Protein AF-A0A8J4V3W6-F1 (afdb_monomer_lite)

Organism: NCBI:txid133409

Sequence (138 aa):
MKYIFIFIFLILLLCHSQFAAGNGCDFIRCESANKCINFFCNRAIENCDTSPRVICPQPDDKCTFSECDTTTGKCFIRNKTCSDSSICTENLCDPSIGCYFPANNTKCATDKCSTGVCTSTGCEPKACPSTKCKVSQG

Structure (mmCIF, N/CA/C/O backbone):
data_AF-A0A8J4V3W6-F1
#
_entry.id   AF-A0A8J4V3W6-F1
#
loop_
_atom_site.group_PDB
_atom_site.id
_atom_site.type_symbol
_atom_site.label_atom_id
_atom_site.label_alt_id
_atom_site.label_comp_id
_atom_site.label_asym_id
_atom_site.label_entity_id
_atom_site.label_seq_id
_atom_site.pdbx_PDB_ins_code
_atom_site.Cartn_x
_atom_site.Cartn_y
_atom_site.Cartn_z
_atom_site.occupancy
_atom_site.B_iso_or_equiv
_atom_site.auth_seq_id
_atom_site.auth_comp_id
_atom_site.auth_asym_id
_atom_site.auth_atom_id
_atom_site.pdbx_PDB_model_num
ATOM 1 N N . MET A 1 1 ? 57.291 33.857 -34.318 1.00 55.66 1 MET A N 1
ATOM 2 C CA . MET A 1 1 ? 55.882 34.243 -34.051 1.00 55.66 1 MET A CA 1
ATOM 3 C C . MET A 1 1 ? 54.876 33.596 -35.010 1.00 55.66 1 MET A C 1
ATOM 5 O O . MET A 1 1 ? 53.836 33.156 -34.547 1.00 55.66 1 MET A O 1
ATOM 9 N N . LYS A 1 2 ? 55.183 33.455 -36.311 1.00 55.12 2 LYS A N 1
ATOM 10 C CA . LYS A 1 2 ? 54.267 32.882 -37.322 1.00 55.12 2 LYS A CA 1
ATOM 11 C C . LYS A 1 2 ? 53.920 31.390 -37.119 1.00 55.12 2 LYS A C 1
ATOM 13 O O . LYS A 1 2 ? 52.798 30.988 -37.388 1.00 55.12 2 LYS A O 1
ATOM 18 N N . TYR A 1 3 ? 54.844 30.599 -36.565 1.00 56.16 3 TYR A N 1
ATOM 19 C CA . TYR A 1 3 ? 54.658 29.157 -36.320 1.00 56.16 3 TYR A CA 1
ATOM 20 C C . TYR A 1 3 ? 53.836 28.815 -35.063 1.00 56.16 3 TYR A C 1
ATOM 22 O O . TYR A 1 3 ? 53.201 27.768 -35.021 1.00 56.16 3 TYR A O 1
ATOM 30 N N . ILE A 1 4 ? 53.790 29.709 -34.066 1.00 59.34 4 ILE A N 1
ATOM 31 C CA . ILE A 1 4 ? 53.004 29.523 -32.829 1.00 59.34 4 ILE A CA 1
ATOM 32 C C . ILE A 1 4 ? 51.502 29.633 -33.116 1.00 59.34 4 ILE A C 1
ATOM 34 O O . ILE A 1 4 ? 50.723 28.816 -32.637 1.00 59.34 4 ILE A O 1
ATOM 38 N N . PHE A 1 5 ? 51.099 30.589 -33.959 1.00 58.19 5 PHE A N 1
ATOM 39 C CA . PHE A 1 5 ? 49.702 30.738 -34.376 1.00 58.19 5 PHE A CA 1
ATOM 40 C C . PHE A 1 5 ? 49.193 29.525 -35.160 1.00 58.19 5 PHE A C 1
ATOM 42 O O . PHE A 1 5 ? 48.066 29.101 -34.944 1.00 58.19 5 PHE A O 1
ATOM 49 N N . ILE A 1 6 ? 50.031 28.933 -36.016 1.00 60.53 6 ILE A N 1
ATOM 50 C CA . ILE A 1 6 ? 49.680 27.738 -36.798 1.00 60.53 6 ILE A CA 1
ATOM 51 C C . ILE A 1 6 ? 49.517 26.515 -35.883 1.00 60.53 6 ILE A C 1
ATOM 53 O O . ILE A 1 6 ? 48.576 25.748 -36.062 1.00 60.53 6 ILE A O 1
ATOM 57 N N . PHE A 1 7 ? 50.372 26.363 -34.866 1.00 59.56 7 PHE A N 1
ATOM 58 C CA . PHE A 1 7 ? 50.261 25.283 -33.879 1.00 59.56 7 PHE A CA 1
ATOM 59 C C . PHE A 1 7 ? 49.005 25.403 -33.006 1.00 59.56 7 PHE A C 1
ATOM 61 O O . PHE A 1 7 ? 48.318 24.410 -32.793 1.00 59.56 7 PHE A O 1
ATOM 68 N N . ILE A 1 8 ? 48.660 26.613 -32.552 1.00 61.25 8 ILE A N 1
ATOM 69 C CA . ILE A 1 8 ? 47.432 26.862 -31.777 1.00 61.25 8 ILE A CA 1
ATOM 70 C C . ILE A 1 8 ? 46.184 26.595 -32.635 1.00 61.25 8 ILE A C 1
ATOM 72 O O . ILE A 1 8 ? 45.231 25.985 -32.155 1.00 61.25 8 ILE A O 1
ATOM 76 N N . PHE A 1 9 ? 46.205 26.977 -33.917 1.00 60.28 9 PHE A N 1
ATOM 77 C CA . PHE A 1 9 ? 45.107 26.710 -34.852 1.00 60.28 9 PHE A CA 1
ATOM 78 C C . PHE A 1 9 ? 44.948 25.211 -35.155 1.00 60.28 9 PHE A C 1
ATOM 80 O O . PHE A 1 9 ? 43.823 24.724 -35.206 1.00 60.28 9 PHE A O 1
ATOM 87 N N . LEU A 1 10 ? 46.052 24.461 -35.292 1.00 61.28 10 LEU A N 1
ATOM 88 C CA . LEU A 1 10 ? 46.016 23.000 -35.447 1.00 61.28 10 LEU A CA 1
ATOM 89 C C . LEU A 1 10 ? 45.493 22.297 -34.187 1.00 61.28 10 LEU A C 1
ATOM 91 O O . LEU A 1 10 ? 44.722 21.352 -34.305 1.00 61.28 10 LEU A O 1
ATOM 95 N N . ILE A 1 11 ? 45.871 22.760 -32.992 1.00 61.25 11 ILE A N 1
ATOM 96 C CA . ILE A 1 11 ? 45.375 22.206 -31.722 1.00 61.25 11 ILE A CA 1
ATOM 97 C C . ILE A 1 11 ? 43.872 22.491 -31.556 1.00 61.25 11 ILE A C 1
ATOM 99 O O . ILE A 1 11 ? 43.137 21.604 -31.133 1.00 61.25 11 ILE A O 1
ATOM 103 N N . LEU A 1 12 ? 43.382 23.672 -31.955 1.00 59.22 12 LEU A N 1
ATOM 104 C CA . LEU A 1 12 ? 41.948 24.006 -31.952 1.00 59.22 12 LEU A CA 1
ATOM 105 C C . LEU A 1 12 ? 41.145 23.215 -33.003 1.00 59.22 12 LEU A C 1
ATOM 107 O O . LEU A 1 12 ? 40.048 22.749 -32.702 1.00 59.22 12 LEU A O 1
ATOM 111 N N . LEU A 1 13 ? 41.700 22.997 -34.202 1.00 57.00 13 LEU A N 1
ATOM 112 C CA . LEU A 1 13 ? 41.094 22.162 -35.253 1.00 57.00 13 LEU A CA 1
ATOM 113 C C . LEU A 1 13 ? 41.057 20.672 -34.875 1.00 57.00 13 LEU A C 1
ATOM 115 O O . LEU A 1 13 ? 40.077 19.991 -35.170 1.00 57.00 13 LEU A O 1
ATOM 119 N N . LEU A 1 14 ? 42.078 20.168 -34.174 1.00 55.25 14 LEU A N 1
ATOM 120 C CA . LEU A 1 14 ? 42.095 18.806 -33.627 1.00 55.25 14 LEU A CA 1
ATOM 121 C C . LEU A 1 14 ? 41.210 18.663 -32.374 1.00 55.25 14 LEU A C 1
ATOM 123 O O . LEU A 1 14 ? 40.706 17.575 -32.111 1.00 55.25 14 LEU A O 1
ATOM 127 N N . CYS A 1 15 ? 40.949 19.748 -31.636 1.00 52.12 15 CYS A N 1
ATOM 128 C CA . CYS A 1 15 ? 40.028 19.746 -30.492 1.00 52.12 15 CYS A CA 1
ATOM 129 C C . CYS A 1 15 ? 38.548 19.695 -30.927 1.00 52.12 15 CYS A C 1
ATOM 131 O O . CYS A 1 15 ? 37.714 19.123 -30.230 1.00 52.12 15 CYS A O 1
ATOM 133 N N . HIS A 1 16 ? 38.222 20.195 -32.125 1.00 51.22 16 HIS A N 1
ATOM 134 C CA . HIS A 1 16 ? 36.856 20.169 -32.669 1.00 51.22 16 HIS A CA 1
ATOM 135 C C . HIS A 1 16 ? 36.350 18.770 -33.074 1.00 51.22 16 HIS A C 1
ATOM 137 O O . HIS A 1 16 ? 35.170 18.618 -33.373 1.00 51.22 16 HIS A O 1
ATOM 143 N N . SER A 1 17 ? 37.221 17.754 -33.098 1.00 48.22 17 SER A N 1
ATOM 144 C CA . SER A 1 17 ? 36.875 16.387 -33.525 1.00 48.22 17 SER A CA 1
ATOM 145 C C . SER A 1 17 ? 36.787 15.364 -32.385 1.00 48.22 17 SER A C 1
ATOM 147 O O . SER A 1 17 ? 36.447 14.214 -32.639 1.00 48.22 17 SER A O 1
ATOM 149 N N . GLN A 1 18 ? 37.047 15.765 -31.134 1.00 53.19 18 GLN A N 1
ATOM 150 C CA . GLN A 1 18 ? 37.046 14.853 -29.975 1.00 53.19 18 GLN A CA 1
ATOM 151 C C . GLN A 1 18 ? 35.804 14.999 -29.080 1.00 53.19 18 GLN A C 1
ATOM 153 O O . GLN A 1 18 ? 35.534 14.127 -28.260 1.00 53.19 18 GLN A O 1
ATOM 158 N N . PHE A 1 19 ? 35.011 16.060 -29.245 1.00 51.53 19 PHE A N 1
ATOM 159 C CA . PHE A 1 19 ? 33.686 16.156 -28.636 1.00 51.53 19 PHE A CA 1
ATOM 160 C C . PHE A 1 19 ? 32.656 15.670 -29.653 1.00 51.53 19 PHE A C 1
ATOM 162 O O . PHE A 1 19 ? 31.970 16.454 -30.308 1.00 51.53 19 PHE A O 1
ATOM 169 N N . ALA A 1 20 ? 32.549 14.347 -29.804 1.00 52.91 20 ALA A N 1
ATOM 170 C CA . ALA A 1 20 ? 31.269 13.790 -30.208 1.00 52.91 20 ALA A CA 1
ATOM 171 C C . ALA A 1 20 ? 30.250 14.348 -29.208 1.00 52.91 20 ALA A C 1
ATOM 173 O O . ALA A 1 20 ? 30.402 14.148 -28.003 1.00 52.91 20 ALA A O 1
ATOM 174 N N . ALA A 1 21 ? 29.295 15.140 -29.693 1.00 54.12 21 ALA A N 1
ATOM 175 C CA . ALA A 1 21 ? 28.172 15.609 -28.903 1.00 54.12 21 ALA A CA 1
ATOM 176 C C . ALA A 1 21 ? 27.370 14.374 -28.482 1.00 54.12 21 ALA A C 1
ATOM 178 O O . ALA A 1 21 ? 26.433 13.968 -29.166 1.00 54.12 21 ALA A O 1
ATOM 179 N N . GLY A 1 22 ? 27.810 13.719 -27.407 1.00 54.75 22 GLY A N 1
ATOM 180 C CA . GLY A 1 22 ? 27.046 12.666 -26.779 1.00 54.75 22 GLY A CA 1
ATOM 181 C C . GLY A 1 22 ? 25.754 13.313 -26.324 1.00 54.75 22 GLY A C 1
ATOM 182 O O . GLY A 1 22 ? 25.774 14.209 -25.481 1.00 54.75 22 GLY A O 1
ATOM 183 N N . ASN A 1 23 ? 24.643 12.936 -26.950 1.00 63.44 23 ASN A N 1
ATOM 184 C CA . ASN A 1 23 ? 23.329 13.389 -26.504 1.00 63.44 23 ASN A CA 1
ATOM 185 C C . ASN A 1 23 ? 23.171 12.928 -25.051 1.00 63.44 23 ASN A C 1
ATOM 187 O O . ASN A 1 23 ? 23.664 11.847 -24.747 1.00 63.44 23 ASN A O 1
ATOM 191 N N . GLY A 1 24 ? 22.512 13.690 -24.168 1.00 65.69 24 GL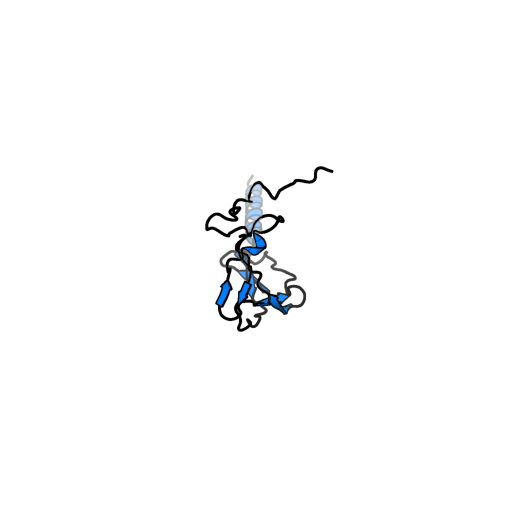Y A N 1
ATOM 192 C CA . GLY A 1 24 ? 22.609 13.545 -22.701 1.00 65.69 24 GLY A CA 1
ATOM 193 C C . GLY A 1 24 ? 22.508 12.126 -22.106 1.00 65.69 24 GLY A C 1
ATOM 194 O O . GLY A 1 24 ? 22.999 11.885 -21.012 1.00 65.69 24 GLY A O 1
ATOM 195 N N . CYS A 1 25 ? 21.962 11.153 -22.837 1.00 76.62 25 CYS A N 1
ATOM 196 C CA . CYS A 1 25 ? 21.922 9.737 -22.476 1.00 76.62 25 CYS A CA 1
ATOM 197 C C . CYS A 1 25 ? 23.151 8.875 -22.845 1.00 76.62 25 CYS A C 1
ATOM 199 O O . CYS A 1 25 ? 23.196 7.725 -22.420 1.00 76.62 25 CYS A O 1
ATOM 201 N N . ASP A 1 26 ? 24.128 9.365 -23.615 1.00 79.69 26 ASP A N 1
ATOM 202 C CA . ASP A 1 26 ? 25.291 8.572 -24.068 1.00 79.69 26 ASP A CA 1
ATOM 203 C C . ASP A 1 26 ? 26.249 8.211 -22.925 1.00 79.69 26 ASP A C 1
ATOM 205 O O . ASP A 1 26 ? 26.931 7.189 -22.979 1.00 79.69 26 ASP A O 1
ATOM 209 N N . PHE A 1 27 ? 26.274 9.021 -21.863 1.00 78.38 27 PHE A N 1
ATOM 210 C CA . PHE A 1 27 ? 27.122 8.795 -20.688 1.00 78.38 27 PHE A CA 1
ATOM 211 C C . PHE A 1 27 ? 26.335 8.377 -19.439 1.00 78.38 27 PHE A C 1
ATOM 213 O O . PHE A 1 27 ? 26.932 8.108 -18.396 1.00 78.38 27 PHE A O 1
ATOM 220 N N . ILE A 1 28 ? 25.004 8.297 -19.527 1.00 83.06 28 ILE A N 1
ATOM 221 C CA . ILE A 1 28 ? 24.139 7.934 -18.403 1.00 83.06 28 ILE A CA 1
ATOM 222 C C . ILE A 1 28 ? 23.832 6.439 -18.470 1.00 83.06 28 ILE A C 1
ATOM 224 O O . ILE A 1 28 ? 23.068 5.969 -19.314 1.00 83.06 28 ILE A O 1
ATOM 228 N N . ARG A 1 29 ? 24.407 5.681 -17.534 1.00 86.00 29 ARG A N 1
ATOM 229 C CA . ARG A 1 29 ? 24.124 4.254 -17.367 1.00 86.00 29 ARG A CA 1
ATOM 230 C C . ARG A 1 29 ? 23.036 4.061 -16.312 1.00 86.00 29 ARG A C 1
ATOM 232 O O . ARG A 1 29 ? 23.281 4.257 -15.125 1.00 86.00 29 ARG A O 1
ATOM 239 N N . CYS A 1 30 ? 21.846 3.659 -16.750 1.00 87.62 30 CYS A N 1
ATOM 240 C CA . CYS A 1 30 ? 20.714 3.388 -15.866 1.00 87.62 30 CYS A CA 1
ATOM 241 C C . CYS A 1 30 ? 20.673 1.907 -15.490 1.00 87.62 30 CYS A C 1
ATOM 243 O O . CYS A 1 30 ? 20.371 1.058 -16.326 1.00 87.62 30 CYS A O 1
ATOM 245 N N . GLU A 1 31 ? 20.956 1.600 -14.228 1.00 88.12 31 GLU A N 1
ATOM 246 C CA . GLU A 1 31 ? 20.904 0.240 -13.697 1.00 88.12 31 GLU A CA 1
ATOM 247 C C . GLU A 1 31 ? 20.187 0.213 -12.360 1.00 88.12 31 GLU A C 1
ATOM 249 O O . GLU A 1 31 ? 20.317 1.124 -11.544 1.00 88.12 31 GLU A O 1
ATOM 254 N N . SER A 1 32 ? 19.456 -0.867 -12.109 1.00 88.81 32 SER A N 1
ATOM 255 C CA . SER A 1 32 ? 18.984 -1.176 -10.769 1.00 88.81 32 SER A CA 1
ATOM 256 C C . SER A 1 32 ? 18.624 -2.647 -10.646 1.00 88.81 32 SER A C 1
ATOM 258 O O . SER A 1 32 ? 18.225 -3.312 -11.602 1.00 88.81 32 SER A O 1
ATOM 260 N N . ALA A 1 33 ? 18.802 -3.156 -9.430 1.00 93.31 33 ALA A N 1
ATOM 261 C CA . ALA A 1 33 ? 18.496 -4.532 -9.072 1.00 93.31 33 ALA A CA 1
ATOM 262 C C . ALA A 1 33 ? 16.987 -4.783 -8.893 1.00 93.31 33 ALA A C 1
ATOM 264 O O . ALA A 1 33 ? 16.583 -5.929 -8.698 1.00 93.31 33 ALA A O 1
ATOM 265 N N . ASN A 1 34 ? 16.153 -3.737 -8.943 1.00 95.50 34 ASN A N 1
ATOM 266 C CA . ASN A 1 34 ? 14.715 -3.863 -8.748 1.00 95.50 34 ASN A CA 1
ATOM 267 C C . ASN A 1 34 ? 14.059 -4.540 -9.963 1.00 95.50 34 ASN A C 1
ATOM 269 O O . ASN A 1 34 ? 13.914 -3.949 -11.030 1.00 95.50 34 ASN A O 1
ATOM 273 N N . LYS A 1 35 ? 13.602 -5.778 -9.772 1.00 96.81 35 LYS A N 1
ATOM 274 C CA . LYS A 1 35 ? 12.951 -6.593 -10.806 1.00 96.81 35 LYS A CA 1
ATOM 275 C C . LYS A 1 35 ? 11.546 -6.125 -11.190 1.00 96.81 35 LYS A C 1
ATOM 277 O O . LYS A 1 35 ? 10.999 -6.642 -12.161 1.00 96.81 35 LYS A O 1
ATOM 282 N N . CYS A 1 36 ? 10.968 -5.173 -10.463 1.00 97.81 36 CYS A N 1
ATOM 283 C CA . CYS A 1 36 ? 9.599 -4.697 -10.662 1.00 97.81 36 CYS A CA 1
ATOM 284 C C . CYS A 1 36 ? 9.477 -3.550 -11.661 1.00 97.81 36 CYS A C 1
ATOM 286 O O . CYS A 1 36 ? 8.373 -3.269 -12.129 1.00 97.81 36 CYS A O 1
ATOM 288 N N . ILE A 1 37 ? 10.583 -2.893 -12.007 1.00 96.38 37 ILE A N 1
ATOM 289 C CA . ILE A 1 37 ? 10.587 -1.741 -12.908 1.00 96.38 37 ILE A CA 1
ATOM 290 C C . ILE A 1 37 ? 11.631 -1.923 -14.013 1.00 96.38 37 ILE A C 1
ATOM 292 O O . ILE A 1 37 ? 12.585 -2.688 -13.878 1.00 96.38 37 ILE A O 1
ATOM 296 N N . ASN A 1 38 ? 11.404 -1.256 -15.137 1.00 93.56 38 ASN A N 1
ATOM 297 C CA . ASN A 1 38 ? 12.390 -1.052 -16.185 1.00 93.56 38 ASN A CA 1
ATOM 298 C C . ASN A 1 38 ? 13.097 0.279 -15.934 1.00 93.56 38 ASN A C 1
ATOM 300 O O . ASN A 1 38 ? 12.495 1.204 -15.389 1.00 93.56 38 ASN A O 1
ATOM 304 N N . PHE A 1 39 ? 14.340 0.381 -16.394 1.00 91.50 39 PHE A N 1
ATOM 305 C CA . PHE A 1 39 ? 15.135 1.604 -16.342 1.00 91.50 39 PHE A CA 1
ATOM 306 C C . PHE A 1 39 ? 15.549 1.960 -17.754 1.00 91.50 39 PHE A C 1
ATOM 308 O O . PHE A 1 39 ? 16.020 1.103 -18.502 1.00 91.50 39 PHE A O 1
ATOM 315 N N . PHE A 1 40 ? 15.368 3.214 -18.122 1.00 90.44 40 PHE A N 1
ATOM 316 C CA . PHE A 1 40 ? 15.782 3.719 -19.418 1.00 90.44 40 PHE A CA 1
ATOM 317 C C . PHE A 1 40 ? 16.218 5.166 -19.260 1.00 90.44 40 PHE A C 1
ATOM 319 O O . PHE A 1 40 ? 15.780 5.867 -18.349 1.00 90.44 40 PHE A O 1
ATOM 326 N N . CYS A 1 41 ? 17.094 5.622 -20.147 1.00 90.88 41 CYS A N 1
ATOM 327 C CA . CYS A 1 41 ? 17.427 7.033 -20.167 1.00 90.88 41 CYS A CA 1
ATOM 328 C C . CYS A 1 41 ? 16.319 7.808 -20.886 1.00 90.88 41 CYS A C 1
ATOM 330 O O . CYS A 1 41 ? 16.055 7.589 -22.073 1.00 90.88 41 CYS A O 1
ATOM 332 N N . ASN A 1 42 ? 15.664 8.707 -20.156 1.00 90.88 42 ASN A N 1
ATOM 333 C CA . ASN A 1 42 ? 14.680 9.622 -20.700 1.00 90.88 42 ASN A CA 1
ATOM 334 C C . ASN A 1 42 ? 15.402 10.854 -21.252 1.00 90.88 42 ASN A C 1
ATOM 336 O O . ASN A 1 42 ? 15.885 11.707 -20.511 1.00 90.88 42 ASN A O 1
ATOM 340 N N . ARG A 1 43 ? 15.453 10.946 -22.584 1.00 88.56 43 ARG A N 1
ATOM 341 C CA . ARG A 1 43 ? 16.142 12.025 -23.307 1.00 88.56 43 ARG A CA 1
ATOM 342 C C . ARG A 1 43 ? 15.519 13.402 -23.098 1.00 88.56 43 ARG A C 1
ATOM 344 O O . ARG A 1 43 ? 16.216 14.386 -23.276 1.00 88.56 43 ARG A O 1
ATOM 351 N N . ALA A 1 44 ? 14.237 13.485 -22.740 1.00 89.94 44 ALA A N 1
ATOM 352 C CA . ALA A 1 44 ? 13.580 14.774 -22.526 1.00 89.94 44 ALA A CA 1
ATOM 353 C C . ALA A 1 44 ? 14.076 15.470 -21.251 1.00 89.94 44 ALA A C 1
ATOM 355 O O . ALA A 1 44 ? 14.104 16.694 -21.194 1.00 89.94 44 ALA A O 1
ATOM 356 N N . ILE A 1 45 ? 14.467 14.683 -20.246 1.00 88.12 45 ILE A N 1
ATOM 357 C CA . ILE A 1 45 ? 14.997 15.176 -18.967 1.00 88.12 45 ILE A CA 1
ATOM 358 C C . ILE A 1 45 ? 16.490 14.876 -18.796 1.00 88.12 45 ILE A C 1
ATOM 360 O O . ILE A 1 45 ? 17.036 15.139 -17.730 1.00 88.12 45 ILE A O 1
ATOM 364 N N . GLU A 1 46 ? 17.113 14.282 -19.820 1.00 88.44 46 GLU A N 1
ATOM 365 C CA . GLU A 1 46 ? 18.504 13.813 -19.829 1.00 88.44 46 GLU A CA 1
ATOM 366 C C . GLU A 1 46 ? 18.892 13.070 -18.541 1.00 88.44 46 GLU A C 1
ATOM 368 O O . GLU A 1 46 ? 19.931 13.323 -17.939 1.00 88.44 46 GLU A O 1
ATOM 373 N N . ASN A 1 47 ? 18.023 12.167 -18.077 1.00 89.12 47 ASN A N 1
ATOM 374 C CA . ASN A 1 47 ? 18.221 11.437 -16.826 1.00 89.12 47 ASN A CA 1
ATOM 375 C C . ASN A 1 47 ? 17.575 10.043 -16.876 1.00 89.12 47 ASN A C 1
ATOM 377 O O . ASN A 1 47 ? 16.774 9.741 -17.764 1.00 89.12 47 ASN A O 1
ATOM 381 N N . CYS A 1 48 ? 17.924 9.184 -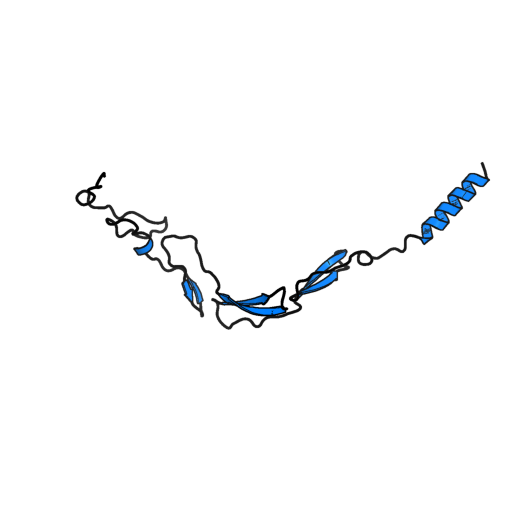15.920 1.00 91.94 48 CYS A N 1
ATOM 382 C CA . CYS A 1 48 ? 17.295 7.883 -15.754 1.00 91.94 48 CYS A CA 1
ATOM 383 C C . CYS A 1 48 ? 15.849 8.031 -15.294 1.00 91.94 48 CYS A C 1
ATOM 385 O O . CYS A 1 48 ? 15.559 8.683 -14.293 1.00 91.94 48 CYS A O 1
ATOM 387 N N . ASP A 1 49 ? 14.964 7.357 -16.011 1.00 94.31 49 ASP A N 1
ATOM 388 C CA . ASP A 1 49 ? 13.551 7.260 -15.698 1.00 94.31 49 ASP A CA 1
ATOM 389 C C . ASP A 1 49 ? 13.158 5.785 -15.589 1.00 94.31 49 ASP A C 1
ATOM 391 O O . ASP A 1 49 ? 13.909 4.875 -15.975 1.00 94.31 49 ASP A O 1
ATOM 395 N N . THR A 1 50 ? 11.989 5.541 -15.011 1.00 95.19 50 THR A N 1
ATOM 396 C CA . THR A 1 50 ? 11.512 4.197 -14.711 1.00 95.19 50 THR A CA 1
ATOM 397 C C . THR A 1 50 ? 10.105 3.983 -15.223 1.00 95.19 50 THR A C 1
ATOM 399 O O . THR A 1 50 ? 9.272 4.884 -15.218 1.00 95.19 50 THR A O 1
ATOM 402 N N . SER A 1 51 ? 9.815 2.758 -15.643 1.00 94.69 51 SER A N 1
ATOM 403 C CA . SER A 1 51 ? 8.447 2.334 -15.931 1.00 94.69 51 SER A CA 1
ATOM 404 C C . SER A 1 51 ? 8.144 1.021 -15.222 1.00 94.69 51 SER A C 1
ATOM 406 O O . SER A 1 51 ? 9.055 0.217 -15.007 1.00 94.69 51 SER A O 1
ATOM 408 N N . PRO A 1 52 ? 6.885 0.760 -14.840 1.00 96.19 52 PRO A N 1
ATOM 409 C CA . PRO A 1 52 ? 6.520 -0.532 -14.281 1.00 96.19 52 PRO A CA 1
ATOM 410 C C . PRO A 1 52 ? 6.839 -1.663 -15.268 1.00 96.19 52 PRO A C 1
ATOM 412 O O . PRO A 1 52 ? 6.403 -1.644 -16.418 1.00 96.19 52 PRO A O 1
ATOM 415 N N . ARG A 1 53 ? 7.602 -2.659 -14.814 1.00 95.44 53 ARG A N 1
ATOM 416 C CA . ARG A 1 53 ? 7.876 -3.895 -15.562 1.00 9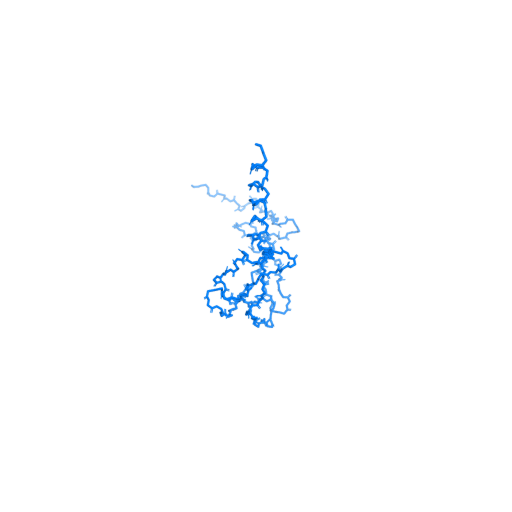5.44 53 ARG A CA 1
ATOM 417 C C . ARG A 1 53 ? 6.894 -4.988 -15.173 1.00 95.44 53 ARG A C 1
ATOM 419 O O . ARG A 1 53 ? 6.436 -5.741 -16.026 1.00 95.44 53 ARG A O 1
ATOM 426 N N . VAL A 1 54 ? 6.607 -5.089 -13.878 1.00 97.38 54 VAL A N 1
ATOM 427 C CA . VAL A 1 54 ? 5.678 -6.065 -13.312 1.00 97.38 54 VAL A CA 1
ATOM 428 C C . VAL A 1 54 ? 4.434 -5.320 -12.852 1.00 97.38 54 VAL A C 1
ATOM 430 O O . VAL A 1 54 ? 4.509 -4.466 -11.972 1.00 97.38 54 VAL A O 1
ATOM 433 N N . ILE A 1 55 ? 3.292 -5.653 -13.452 1.00 96.94 55 ILE A N 1
ATOM 434 C CA . ILE A 1 55 ? 1.983 -5.146 -13.038 1.00 96.94 55 ILE A CA 1
ATOM 435 C C . ILE A 1 55 ? 1.313 -6.219 -12.191 1.00 96.94 55 ILE A C 1
ATOM 437 O O . ILE A 1 55 ? 0.987 -7.295 -12.694 1.00 96.94 55 ILE A O 1
ATOM 441 N N . CYS A 1 56 ? 1.124 -5.933 -10.905 1.00 97.38 56 CYS A N 1
ATOM 442 C CA . CYS A 1 56 ? 0.473 -6.868 -10.001 1.00 97.38 56 CYS A CA 1
ATOM 443 C C . CYS A 1 56 ? -1.051 -6.703 -10.032 1.00 97.38 56 CYS A C 1
ATOM 445 O O . CYS A 1 56 ? -1.541 -5.568 -9.986 1.00 97.38 56 CYS A O 1
ATOM 447 N N . PRO A 1 57 ? -1.810 -7.814 -10.099 1.00 97.00 57 PRO A N 1
ATOM 448 C CA . PRO A 1 57 ? -3.265 -7.762 -10.063 1.00 97.00 57 PRO A CA 1
ATOM 449 C C . PRO A 1 57 ? -3.707 -7.206 -8.713 1.00 97.00 57 PRO A C 1
ATOM 451 O O . PRO A 1 57 ? -3.245 -7.673 -7.670 1.00 97.00 57 PRO A O 1
ATOM 454 N N . GLN A 1 58 ? -4.555 -6.182 -8.724 1.00 96.06 58 GLN A N 1
ATOM 455 C CA . GLN A 1 58 ? -5.078 -5.621 -7.485 1.00 96.06 58 GLN A CA 1
ATOM 456 C C . GLN A 1 58 ? -6.219 -6.504 -6.960 1.00 96.06 58 GLN A C 1
ATOM 458 O O . GLN A 1 58 ? -7.045 -6.952 -7.758 1.00 96.06 58 GLN A O 1
ATOM 463 N N . PRO A 1 59 ? -6.243 -6.795 -5.651 1.00 96.12 59 PRO A N 1
ATOM 464 C CA . PRO A 1 59 ? -7.345 -7.518 -5.032 1.00 96.12 59 PRO A CA 1
ATOM 465 C C . PRO A 1 59 ? -8.642 -6.701 -5.108 1.00 96.12 59 PRO A C 1
ATOM 467 O O . PRO A 1 59 ? -8.611 -5.471 -5.126 1.00 96.12 59 PRO A O 1
ATOM 470 N N . ASP A 1 60 ? -9.782 -7.392 -5.138 1.00 95.69 60 ASP A N 1
ATOM 471 C CA . ASP A 1 60 ? -11.122 -6.784 -5.194 1.00 95.69 60 ASP A CA 1
ATOM 472 C C . ASP A 1 60 ? -11.640 -6.404 -3.793 1.00 95.69 60 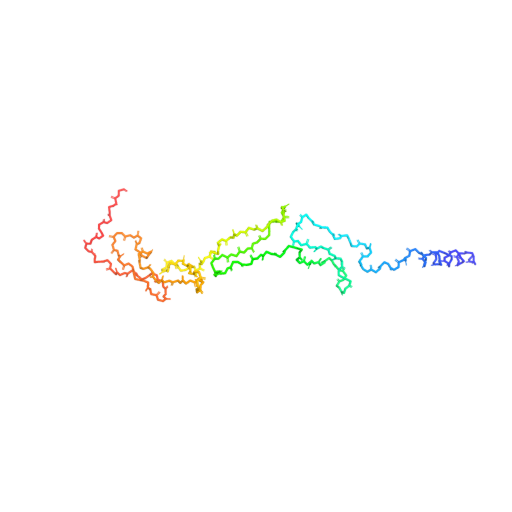ASP A C 1
ATOM 474 O O . ASP A 1 60 ? -12.798 -6.615 -3.440 1.00 95.69 60 ASP A O 1
ATOM 478 N N . ASP A 1 61 ? -10.747 -5.894 -2.945 1.00 96.25 61 ASP A N 1
ATOM 479 C CA . ASP A 1 61 ? -11.083 -5.387 -1.622 1.00 96.25 61 ASP A CA 1
ATOM 480 C C . ASP A 1 61 ? -10.242 -4.154 -1.275 1.00 96.25 61 ASP A C 1
ATOM 482 O O . ASP A 1 61 ? -9.144 -3.940 -1.787 1.00 96.25 61 ASP A O 1
ATOM 486 N N . LYS A 1 62 ? -10.767 -3.300 -0.397 1.00 97.06 62 LYS A N 1
ATOM 487 C CA . LYS A 1 62 ? -10.132 -2.021 -0.037 1.00 97.06 62 LYS A CA 1
ATOM 488 C C . LYS A 1 62 ? -9.091 -2.130 1.078 1.00 97.06 62 LYS A C 1
ATOM 490 O O . LYS A 1 62 ? -8.464 -1.115 1.426 1.00 97.06 62 LYS A O 1
ATOM 495 N N . CYS A 1 63 ? -8.929 -3.321 1.641 1.00 97.75 63 CYS A N 1
ATOM 496 C CA . CYS A 1 63 ? -8.126 -3.622 2.819 1.00 97.75 63 CYS A CA 1
ATOM 497 C C . CYS A 1 63 ? -6.853 -4.383 2.511 1.00 97.75 63 CYS A C 1
ATOM 499 O O . CYS A 1 63 ? -6.012 -4.537 3.393 1.00 97.75 63 CYS A O 1
ATOM 501 N N . THR A 1 64 ? -6.672 -4.805 1.273 1.00 97.12 64 THR A N 1
ATOM 502 C CA . THR A 1 64 ? -5.442 -5.393 0.795 1.00 97.12 64 THR A CA 1
ATOM 503 C C . THR A 1 64 ? -4.993 -4.696 -0.479 1.00 97.12 64 THR A C 1
ATOM 505 O O . THR A 1 64 ? -5.713 -3.909 -1.092 1.00 97.12 64 THR A O 1
ATOM 508 N N . PHE A 1 65 ? -3.732 -4.892 -0.824 1.00 96.94 65 PHE A N 1
ATOM 509 C CA . PHE A 1 65 ? -3.156 -4.385 -2.056 1.00 96.94 65 PHE A CA 1
ATOM 510 C C . PHE A 1 65 ? -2.022 -5.305 -2.475 1.00 96.94 65 PHE A C 1
ATOM 512 O O . PHE A 1 65 ? -1.409 -5.976 -1.636 1.00 96.94 65 PHE A O 1
ATOM 519 N N . SER A 1 66 ? -1.766 -5.372 -3.778 1.00 97.56 66 SER A N 1
ATOM 520 C CA . SER A 1 66 ? -0.656 -6.164 -4.291 1.00 97.56 66 SER A CA 1
ATOM 521 C C . SER A 1 66 ? 0.570 -5.296 -4.527 1.00 97.56 66 SER A C 1
ATOM 523 O O . SER A 1 66 ? 0.490 -4.193 -5.069 1.00 97.56 66 SER A O 1
ATOM 525 N N . GLU A 1 67 ? 1.721 -5.826 -4.137 1.00 96.88 67 GLU A N 1
ATOM 526 C CA . GLU A 1 67 ? 3.028 -5.231 -4.377 1.00 96.88 67 GLU A CA 1
ATOM 527 C C . GLU A 1 67 ? 3.911 -6.228 -5.126 1.00 96.88 67 GLU A C 1
ATOM 529 O O . GLU A 1 67 ? 3.751 -7.446 -5.008 1.00 96.88 67 GLU A O 1
ATOM 534 N N . CYS A 1 68 ? 4.866 -5.707 -5.891 1.00 98.12 68 CYS A N 1
ATOM 535 C CA . CYS A 1 68 ? 5.913 -6.518 -6.491 1.00 98.12 68 CYS A CA 1
ATOM 536 C C . CYS A 1 68 ? 7.140 -6.547 -5.571 1.00 98.12 68 CYS A C 1
ATOM 538 O O . CYS A 1 68 ? 7.633 -5.509 -5.130 1.00 98.12 68 CYS A O 1
ATOM 540 N N . ASP A 1 69 ? 7.654 -7.744 -5.304 1.00 98.06 69 ASP A N 1
ATOM 541 C CA . ASP A 1 69 ? 8.901 -7.943 -4.574 1.00 98.06 69 ASP A CA 1
ATOM 542 C C . ASP A 1 69 ? 10.087 -7.556 -5.465 1.00 98.06 69 ASP A C 1
ATOM 544 O O . ASP A 1 69 ? 10.326 -8.157 -6.515 1.00 98.06 69 ASP A O 1
ATOM 548 N N . THR A 1 70 ? 10.858 -6.557 -5.038 1.00 97.06 70 THR A N 1
ATOM 549 C CA . THR A 1 70 ? 11.937 -5.961 -5.841 1.00 97.06 70 THR A CA 1
ATOM 550 C C . THR A 1 70 ? 13.089 -6.922 -6.129 1.00 97.06 70 THR A C 1
ATOM 552 O O . THR A 1 70 ? 13.809 -6.730 -7.106 1.00 97.06 70 THR A O 1
ATOM 555 N N . THR A 1 71 ? 13.259 -7.978 -5.333 1.00 97.50 71 THR A N 1
ATOM 556 C CA . THR A 1 71 ? 14.369 -8.933 -5.460 1.00 97.50 71 THR A CA 1
ATOM 557 C C . THR A 1 71 ? 13.987 -10.143 -6.305 1.00 97.50 71 THR A C 1
ATOM 559 O O . THR A 1 71 ? 14.815 -10.702 -7.029 1.00 97.50 71 THR A O 1
ATOM 562 N N . THR A 1 72 ? 12.731 -10.574 -6.239 1.00 97.31 72 THR A N 1
ATOM 563 C CA . THR A 1 72 ? 12.236 -11.770 -6.932 1.00 97.31 72 THR A CA 1
ATOM 564 C C . THR A 1 72 ? 11.420 -11.440 -8.178 1.00 97.31 72 THR A C 1
ATOM 566 O O . THR A 1 72 ? 11.381 -12.259 -9.094 1.00 97.31 72 THR A O 1
ATOM 569 N N . GLY A 1 73 ? 10.830 -10.245 -8.253 1.00 96.94 73 GLY A N 1
ATOM 570 C CA . GLY A 1 73 ? 9.906 -9.827 -9.309 1.00 96.94 73 GLY A CA 1
ATOM 571 C C . GLY A 1 73 ? 8.524 -10.476 -9.202 1.00 96.94 73 GLY A C 1
ATOM 572 O O . GLY A 1 73 ? 7.764 -10.445 -10.166 1.00 96.94 73 GLY A O 1
ATOM 573 N N . LYS A 1 74 ? 8.210 -11.120 -8.071 1.00 98.19 74 LYS A N 1
ATOM 574 C CA . LYS A 1 74 ? 6.925 -11.789 -7.843 1.00 98.19 74 LYS A CA 1
ATOM 575 C C . LYS A 1 74 ? 5.954 -10.860 -7.128 1.00 98.19 74 LYS A C 1
ATOM 577 O O . LYS A 1 74 ? 6.351 -10.098 -6.251 1.00 98.19 74 LYS A O 1
ATOM 582 N N . CYS A 1 75 ? 4.679 -10.969 -7.476 1.00 98.19 75 CYS A N 1
ATOM 583 C CA . CYS A 1 75 ? 3.617 -10.259 -6.779 1.00 98.19 75 CYS A CA 1
ATOM 584 C C . CYS A 1 75 ? 3.249 -10.965 -5.475 1.00 98.19 75 CYS A C 1
ATOM 586 O O . CYS A 1 75 ? 3.185 -12.195 -5.424 1.00 98.19 75 CYS A O 1
ATOM 588 N N . PHE A 1 76 ? 2.962 -10.181 -4.446 1.00 97.88 76 PHE A N 1
ATOM 589 C CA . PHE A 1 76 ? 2.443 -10.654 -3.170 1.00 97.88 76 PHE A CA 1
ATOM 590 C C . PHE A 1 76 ? 1.401 -9.667 -2.633 1.00 97.88 76 PHE A C 1
ATOM 592 O O . PHE A 1 76 ? 1.355 -8.510 -3.050 1.00 97.88 76 PHE A O 1
ATOM 599 N N . ILE A 1 77 ? 0.535 -10.140 -1.738 1.00 97.31 77 ILE A N 1
ATOM 600 C CA 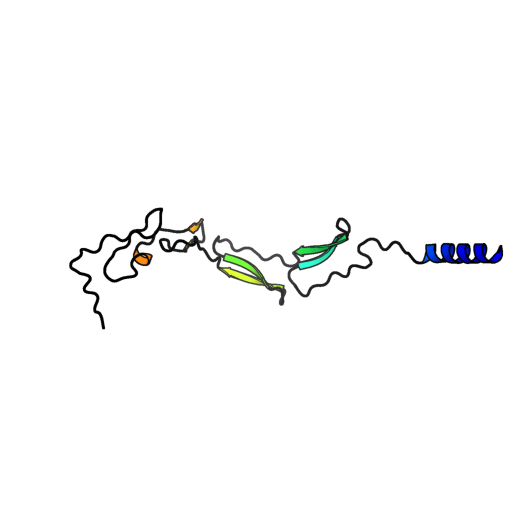. ILE A 1 77 ? -0.537 -9.338 -1.138 1.00 97.31 77 ILE A CA 1
ATOM 601 C C . ILE A 1 77 ? -0.090 -8.833 0.235 1.00 97.31 77 ILE A C 1
ATOM 603 O O . ILE A 1 77 ? 0.479 -9.589 1.025 1.00 97.31 77 ILE A O 1
ATOM 607 N N . ARG A 1 78 ? -0.378 -7.563 0.531 1.00 97.06 78 ARG A N 1
ATOM 608 C CA . ARG A 1 78 ? -0.257 -6.969 1.866 1.00 97.06 78 ARG A CA 1
ATOM 609 C C . ARG A 1 78 ? -1.605 -6.496 2.378 1.00 97.06 78 ARG A C 1
ATOM 611 O O . ARG A 1 78 ? -2.437 -6.014 1.615 1.00 97.06 78 ARG A O 1
ATOM 618 N N . ASN A 1 79 ? -1.761 -6.556 3.696 1.00 96.31 79 ASN A N 1
ATOM 619 C CA . ASN A 1 79 ? -2.864 -5.904 4.389 1.00 96.31 79 ASN A CA 1
ATOM 620 C C . ASN A 1 79 ? -2.579 -4.405 4.523 1.00 96.31 79 ASN A C 1
ATOM 622 O O . ASN A 1 79 ? -1.474 -3.999 4.892 1.00 96.31 79 ASN A O 1
ATOM 626 N N . LYS A 1 80 ? -3.592 -3.586 4.257 1.00 94.62 80 LYS A N 1
ATOM 627 C CA . LYS A 1 80 ? -3.606 -2.160 4.559 1.00 94.62 80 LYS A CA 1
ATOM 628 C C . LYS A 1 80 ? -3.734 -1.976 6.067 1.00 94.62 80 LYS A C 1
ATOM 630 O O . LYS A 1 80 ? -4.646 -2.503 6.699 1.00 94.62 80 LYS A O 1
ATOM 635 N N . THR A 1 81 ? -2.843 -1.171 6.629 1.00 94.44 81 THR A N 1
ATOM 636 C CA . THR A 1 81 ? -2.940 -0.734 8.021 1.00 94.44 81 THR A CA 1
ATOM 637 C C . THR A 1 81 ? -3.793 0.526 8.092 1.00 94.44 81 THR A C 1
ATOM 639 O O . THR A 1 81 ? -3.447 1.540 7.488 1.00 94.44 81 THR A O 1
ATOM 642 N N . CYS A 1 82 ? -4.893 0.479 8.839 1.00 95.56 82 CYS A N 1
ATOM 643 C CA . CYS A 1 82 ? -5.697 1.659 9.150 1.00 95.56 82 CYS A CA 1
ATOM 644 C C . CYS A 1 82 ? -5.222 2.270 10.474 1.00 95.56 82 CYS A C 1
ATOM 646 O O . CYS A 1 82 ? -4.933 1.547 11.424 1.00 95.56 82 CYS A O 1
ATOM 648 N N . SER A 1 83 ? -5.118 3.594 10.535 1.00 94.00 83 SER A N 1
ATOM 649 C CA . SER A 1 83 ? -4.862 4.335 11.771 1.00 94.00 83 SER A CA 1
ATOM 650 C C . SER A 1 83 ? -5.304 5.780 11.594 1.00 94.00 83 SER A C 1
ATOM 652 O O . SER A 1 83 ? -4.879 6.429 10.640 1.00 94.00 83 SER A O 1
ATOM 654 N N . ASP A 1 84 ? -6.122 6.289 12.508 1.00 89.81 84 ASP A N 1
ATOM 655 C CA . ASP A 1 84 ? -6.497 7.708 12.589 1.00 89.81 84 ASP A CA 1
ATOM 656 C C . ASP A 1 84 ? -5.728 8.454 13.698 1.00 89.81 84 ASP A C 1
ATOM 658 O O . ASP A 1 84 ? -5.956 9.637 13.938 1.00 89.81 84 ASP A O 1
ATOM 662 N N . SER A 1 85 ? -4.788 7.771 14.363 1.00 85.56 85 SER A N 1
ATOM 663 C CA . SER A 1 85 ? -4.028 8.258 15.527 1.00 85.56 85 SER A CA 1
ATOM 664 C C . SER A 1 85 ? -4.875 8.593 16.763 1.00 85.56 85 SER A C 1
ATOM 666 O O . SER A 1 85 ? -4.340 9.114 17.743 1.00 85.56 85 SER A O 1
ATOM 668 N N . SER A 1 86 ? -6.169 8.267 16.765 1.00 77.69 86 SER A N 1
ATOM 669 C CA . SER A 1 86 ? -7.030 8.429 17.927 1.00 77.69 86 SER A CA 1
ATOM 670 C C . SER A 1 86 ? -6.930 7.205 18.829 1.00 77.69 86 SER A C 1
ATOM 672 O O . SER A 1 86 ? -7.095 6.055 18.425 1.00 77.69 86 SER A O 1
ATOM 674 N N . ILE A 1 87 ? -6.696 7.450 20.113 1.00 76.19 87 ILE A N 1
ATOM 675 C CA . ILE A 1 87 ? -6.761 6.402 21.136 1.00 76.19 87 ILE A CA 1
ATOM 676 C C . ILE A 1 87 ? -8.199 5.948 21.406 1.00 76.19 87 ILE A C 1
ATOM 678 O O . ILE A 1 87 ? -8.402 4.884 21.976 1.00 76.19 87 ILE A O 1
ATOM 682 N N . CYS A 1 88 ? -9.189 6.739 20.996 1.00 80.38 88 CYS A N 1
ATOM 683 C CA . CYS A 1 88 ? -10.596 6.539 21.317 1.00 80.38 88 CYS A CA 1
ATOM 684 C C . CYS A 1 88 ? -11.405 5.919 20.162 1.00 80.38 88 CYS A C 1
ATOM 686 O O . CYS A 1 88 ? -12.629 5.833 20.236 1.00 80.38 88 CYS A O 1
ATOM 688 N N . THR A 1 89 ? -10.748 5.449 19.105 1.00 81.00 89 THR A N 1
ATOM 689 C CA . THR A 1 89 ? -11.378 4.726 17.992 1.00 81.00 89 THR A CA 1
ATOM 690 C C . THR A 1 89 ? -10.730 3.359 17.803 1.00 81.00 89 THR A C 1
ATOM 692 O O . THR A 1 89 ? -9.605 3.100 18.244 1.00 81.00 89 THR A O 1
ATOM 695 N N . GLU A 1 90 ? -11.445 2.428 17.180 1.00 88.50 90 GLU A N 1
ATOM 696 C CA . GLU A 1 90 ? -10.843 1.205 16.656 1.00 88.50 90 GLU A CA 1
ATOM 697 C C . GLU A 1 90 ? -10.318 1.414 15.245 1.00 88.50 90 GLU A C 1
ATOM 699 O O . GLU A 1 90 ? -10.937 2.072 14.423 1.00 88.50 90 GLU A O 1
ATOM 704 N N . ASN A 1 91 ? -9.175 0.805 14.956 1.00 93.69 91 ASN A N 1
ATOM 705 C CA . ASN A 1 91 ? -8.564 0.858 13.641 1.00 93.69 91 ASN A CA 1
ATOM 706 C C . ASN A 1 91 ? -9.018 -0.363 12.852 1.00 93.69 91 ASN A C 1
ATOM 708 O O . ASN A 1 91 ? -8.390 -1.419 12.938 1.00 93.69 91 ASN A O 1
ATOM 712 N N . LEU A 1 92 ? -10.127 -0.228 12.129 1.00 95.25 92 LEU A N 1
ATOM 713 C CA . LEU A 1 92 ? -10.730 -1.328 11.389 1.00 95.25 92 LEU A CA 1
ATOM 714 C C . LEU A 1 92 ? -10.655 -1.077 9.887 1.00 95.25 92 LEU A C 1
ATOM 716 O O . LEU A 1 92 ? -10.630 0.059 9.411 1.00 95.25 92 LEU A O 1
ATOM 720 N N . CYS A 1 93 ? -10.626 -2.174 9.139 1.00 97.69 93 CYS A N 1
ATOM 721 C CA . CYS A 1 93 ? -10.731 -2.146 7.696 1.00 97.69 93 CYS A CA 1
ATOM 722 C C . CYS A 1 93 ? -11.823 -3.112 7.261 1.00 97.69 93 CYS A C 1
ATOM 724 O O . CYS A 1 93 ? -11.761 -4.302 7.567 1.00 97.69 93 CYS A O 1
ATOM 726 N N . ASP A 1 94 ? -12.819 -2.587 6.560 1.00 97.50 94 ASP A N 1
ATOM 727 C CA . ASP A 1 94 ? -13.858 -3.386 5.927 1.00 97.50 94 ASP A CA 1
ATOM 728 C C . ASP A 1 94 ? -13.540 -3.554 4.428 1.00 97.50 94 ASP A C 1
ATOM 730 O O . ASP A 1 94 ? -13.286 -2.551 3.751 1.00 97.50 94 ASP A O 1
ATOM 734 N N . PRO A 1 95 ? -13.559 -4.785 3.884 1.00 96.50 95 PRO A N 1
ATOM 735 C CA . PRO A 1 95 ? -13.247 -5.061 2.480 1.00 96.50 95 PRO A CA 1
ATOM 736 C C . PRO A 1 95 ? -14.013 -4.199 1.461 1.00 96.50 95 PRO A C 1
ATOM 738 O O . PRO A 1 95 ? -13.467 -3.863 0.412 1.00 96.50 95 PRO A O 1
ATOM 741 N N . SER A 1 96 ? -15.251 -3.799 1.769 1.00 97.44 96 SER A N 1
ATOM 742 C CA . SER A 1 96 ? -16.146 -3.077 0.856 1.00 97.44 96 SER A CA 1
ATOM 743 C C . SER A 1 96 ? -16.031 -1.555 0.975 1.00 97.44 96 SER A C 1
ATOM 745 O O . SER A 1 96 ? -16.125 -0.844 -0.033 1.00 97.44 96 SER A O 1
ATOM 747 N N . ILE A 1 97 ? -15.828 -1.014 2.182 1.00 96.62 97 ILE A N 1
ATOM 748 C CA . ILE A 1 97 ? -15.768 0.445 2.414 1.00 96.62 97 ILE A CA 1
ATOM 749 C C . ILE A 1 97 ? -14.349 0.982 2.642 1.00 96.62 97 ILE A C 1
ATOM 751 O O . ILE A 1 97 ? -14.087 2.134 2.297 1.00 96.62 97 ILE A O 1
ATOM 755 N N . GLY A 1 98 ? -13.411 0.147 3.085 1.00 96.31 98 GLY A N 1
ATOM 756 C CA . GLY A 1 98 ? -12.038 0.518 3.420 1.00 96.31 98 GLY A CA 1
ATOM 757 C C . GLY A 1 98 ? -11.864 0.829 4.906 1.00 96.31 98 GLY A C 1
ATOM 758 O O . GLY A 1 98 ? -12.543 0.256 5.756 1.00 96.31 98 GLY A O 1
ATOM 759 N N . CYS A 1 99 ? -10.921 1.717 5.227 1.00 97.38 99 CYS A N 1
ATOM 760 C CA . CYS A 1 99 ? -10.653 2.094 6.613 1.00 97.38 99 CYS A CA 1
ATOM 761 C C . CYS A 1 99 ? -11.843 2.830 7.231 1.00 97.38 99 CYS A C 1
ATOM 763 O O . CYS A 1 99 ? -12.355 3.788 6.650 1.00 97.38 99 CYS A O 1
ATOM 765 N N . TYR A 1 100 ? -12.229 2.416 8.432 1.00 96.25 100 TYR A N 1
ATOM 766 C CA . TYR A 1 100 ? -13.229 3.098 9.240 1.00 96.25 100 TYR A CA 1
ATOM 767 C C . TYR A 1 100 ? -12.854 3.011 10.719 1.00 96.25 100 TYR A C 1
ATOM 769 O O . TYR A 1 100 ? -12.150 2.095 11.147 1.00 96.25 100 TYR A O 1
ATOM 777 N N . PHE A 1 101 ? -13.311 4.002 11.485 1.00 92.50 101 PHE A N 1
ATOM 778 C CA . PHE A 1 101 ? -12.804 4.264 12.829 1.00 92.50 101 PHE A CA 1
ATOM 779 C C . PHE A 1 101 ? -13.951 4.443 13.831 1.00 92.50 101 PHE A C 1
ATOM 781 O O . PHE A 1 101 ? -14.269 5.572 14.213 1.00 92.50 101 PHE A O 1
ATOM 788 N N . PRO A 1 102 ? -14.658 3.363 14.219 1.00 87.31 102 PRO A N 1
ATOM 789 C CA . PRO A 1 102 ? -15.758 3.481 15.163 1.00 87.31 102 PRO A CA 1
ATOM 790 C C . PRO A 1 102 ? -15.221 3.841 16.550 1.00 87.31 102 PRO A C 1
ATOM 792 O O . PRO A 1 102 ? -14.152 3.383 16.959 1.00 87.31 102 PRO A O 1
ATOM 795 N N . ALA A 1 103 ? -15.972 4.661 17.285 1.00 82.44 103 ALA A N 1
ATOM 796 C CA . ALA A 1 103 ? -15.609 5.038 18.645 1.00 82.44 103 ALA A CA 1
ATOM 797 C C . ALA A 1 103 ? -15.564 3.804 19.558 1.00 82.44 103 ALA A C 1
ATOM 799 O O . ALA A 1 103 ? -16.502 3.004 19.577 1.00 82.44 103 ALA A O 1
ATOM 800 N N . ASN A 1 104 ? -14.499 3.683 20.350 1.00 77.56 104 ASN A N 1
ATOM 801 C CA . ASN A 1 104 ? -14.362 2.643 21.358 1.00 77.56 104 ASN A CA 1
ATOM 802 C C . ASN A 1 104 ? -13.936 3.230 22.712 1.00 77.56 104 ASN A C 1
ATOM 804 O O . ASN A 1 104 ? -12.757 3.438 23.003 1.00 77.56 104 ASN A O 1
ATOM 808 N N . ASN A 1 105 ? -14.935 3.385 23.583 1.00 72.12 105 ASN A N 1
ATOM 809 C CA . ASN A 1 105 ? -14.786 3.873 24.953 1.00 72.12 105 ASN A CA 1
ATOM 810 C C . ASN A 1 105 ? -13.930 2.954 25.847 1.00 72.12 105 ASN A C 1
ATOM 812 O O . ASN A 1 105 ? -13.372 3.422 26.837 1.00 72.12 105 ASN A O 1
ATOM 816 N N . THR A 1 106 ? -13.786 1.659 25.529 1.00 71.06 106 THR A N 1
ATOM 817 C CA . THR A 1 106 ? -12.982 0.734 26.349 1.00 71.06 106 THR A CA 1
ATOM 818 C C . THR A 1 106 ? -11.490 1.023 26.247 1.00 71.06 106 THR A C 1
ATOM 820 O O . THR A 1 106 ? -10.760 0.745 27.193 1.00 71.06 106 THR A O 1
ATOM 823 N N . LYS A 1 107 ? -11.021 1.616 25.139 1.00 70.06 107 LYS A N 1
ATOM 824 C CA . LYS A 1 107 ? -9.627 2.074 25.016 1.00 70.06 107 LYS A CA 1
ATOM 825 C C . LYS A 1 107 ? -9.312 3.262 25.925 1.00 70.06 107 LYS A C 1
ATOM 827 O O . LYS A 1 107 ? -8.163 3.464 26.299 1.00 70.06 107 LYS A O 1
ATOM 832 N N . CYS A 1 108 ? -10.344 4.012 26.300 1.00 65.94 108 CYS A N 1
ATOM 833 C CA . CYS A 1 108 ? -10.259 5.195 27.148 1.00 65.94 108 CYS A CA 1
ATOM 834 C C . CYS A 1 108 ? -10.467 4.819 28.644 1.00 65.94 108 CYS A C 1
ATOM 836 O O . CYS A 1 108 ? -10.526 5.694 29.502 1.00 65.94 108 CYS A O 1
ATOM 838 N N . ALA A 1 109 ? -10.552 3.517 28.969 1.00 64.31 109 ALA A N 1
ATOM 839 C CA . ALA A 1 109 ? -10.709 2.959 30.316 1.00 64.31 109 ALA A CA 1
ATOM 840 C C . ALA A 1 109 ? -9.431 2.212 30.762 1.00 64.31 109 ALA A C 1
ATOM 842 O O . ALA A 1 109 ? -9.410 0.985 30.861 1.00 64.31 109 ALA A O 1
ATOM 843 N N . THR A 1 110 ? -8.333 2.939 30.978 1.00 57.34 110 THR A N 1
ATOM 844 C CA . THR A 1 110 ? -7.021 2.353 31.320 1.00 57.34 110 THR A CA 1
ATOM 845 C C . THR A 1 110 ? -6.762 2.190 32.818 1.00 57.34 110 THR A C 1
ATOM 847 O O . THR A 1 110 ? -5.821 1.498 33.202 1.00 57.34 110 THR A O 1
ATOM 850 N N . ASP A 1 111 ? -7.604 2.738 33.688 1.00 51.16 111 ASP A N 1
ATOM 851 C CA . ASP A 1 111 ? -7.490 2.612 35.136 1.00 51.16 111 ASP A CA 1
ATOM 852 C C . ASP A 1 111 ? -8.840 2.247 35.773 1.00 51.16 111 ASP A C 1
ATOM 854 O O . ASP A 1 111 ? -9.918 2.606 35.303 1.00 51.16 111 ASP A O 1
ATOM 858 N N . LYS A 1 112 ? -8.798 1.447 36.846 1.00 53.84 112 LYS A N 1
ATOM 859 C CA . LYS A 1 112 ? -9.949 0.757 37.467 1.00 53.84 112 LYS A CA 1
ATOM 860 C C . LYS A 1 112 ? -11.011 1.676 38.109 1.00 53.84 112 LYS A C 1
ATOM 862 O O . LYS A 1 112 ? -11.681 1.252 39.050 1.00 53.84 112 LYS A O 1
ATOM 867 N N . CYS A 1 113 ? -11.184 2.916 37.657 1.00 51.59 113 CYS A N 1
ATOM 868 C CA . CYS A 1 113 ? -12.184 3.843 38.181 1.00 51.59 113 CYS A CA 1
ATOM 869 C C . CYS A 1 113 ? -12.966 4.665 37.136 1.00 51.59 113 CYS A C 1
ATOM 871 O O . CYS A 1 113 ? -13.808 5.453 37.564 1.00 51.59 113 CYS A O 1
ATOM 873 N N . SER A 1 114 ? -12.823 4.457 35.820 1.00 54.84 114 SER A N 1
ATOM 874 C CA . SER A 1 114 ? -13.614 5.226 34.839 1.00 54.84 114 SER A CA 1
ATOM 875 C C . SER A 1 114 ? -14.025 4.418 33.609 1.00 54.84 114 SER A C 1
ATOM 877 O O . SER A 1 114 ? -13.188 3.893 32.884 1.00 54.84 114 SER A O 1
ATOM 879 N N . THR A 1 115 ? -15.321 4.409 33.286 1.00 56.31 115 THR A N 1
ATOM 880 C CA . THR A 1 115 ? -15.743 4.327 31.881 1.00 56.31 115 THR A CA 1
ATOM 881 C C . THR A 1 115 ? -15.360 5.661 31.237 1.00 56.31 115 THR A C 1
ATOM 883 O O . THR A 1 115 ? -16.155 6.605 31.284 1.00 56.31 115 THR A O 1
ATOM 886 N N . GLY A 1 116 ? -14.125 5.788 30.746 1.00 59.00 116 GLY A N 1
ATOM 887 C CA . GLY A 1 116 ? -13.727 6.952 29.955 1.00 59.00 116 GLY A CA 1
ATOM 888 C C . GLY A 1 116 ? -14.655 7.078 28.751 1.00 59.00 116 GLY A C 1
ATOM 889 O O . GLY A 1 116 ? -15.013 6.073 28.136 1.00 59.00 116 GLY A O 1
ATOM 890 N N . VAL A 1 117 ? -15.114 8.292 28.459 1.00 67.81 117 VAL A N 1
ATOM 891 C CA . VAL A 1 117 ? -15.980 8.547 27.303 1.00 67.81 117 VAL A CA 1
ATOM 892 C C . VAL A 1 117 ? -15.136 9.209 26.228 1.00 67.81 117 VAL A C 1
ATOM 894 O O . VAL A 1 117 ? -14.436 10.186 26.496 1.00 67.81 117 VAL A O 1
ATOM 897 N N . CYS A 1 118 ? -15.202 8.672 25.015 1.00 65.94 118 CYS A N 1
ATOM 898 C CA . CYS A 1 118 ? -14.657 9.318 23.835 1.00 65.94 118 CYS A CA 1
ATOM 899 C C . CYS A 1 118 ? -15.478 10.575 23.534 1.00 65.94 118 CYS A C 1
ATOM 901 O O . CYS A 1 118 ? -16.678 10.488 23.266 1.00 65.94 118 CYS A O 1
ATOM 903 N N . THR A 1 119 ? -14.838 11.737 23.551 1.00 66.25 119 THR A N 1
ATOM 904 C CA . THR A 1 119 ? -15.410 12.988 23.045 1.00 66.25 119 THR A CA 1
ATOM 905 C C . THR A 1 119 ? -14.694 13.402 21.762 1.00 66.25 119 THR A C 1
ATOM 907 O O . THR A 1 119 ? -13.719 12.778 21.342 1.00 66.25 119 THR A O 1
ATOM 910 N N . SER A 1 120 ? -15.151 14.484 21.127 1.00 62.94 120 SER A N 1
ATOM 911 C CA . SER A 1 120 ? -14.476 15.070 19.962 1.00 62.94 120 SER A CA 1
ATOM 912 C C . SER A 1 120 ? -13.067 15.599 20.265 1.00 62.94 120 SER A C 1
ATOM 914 O O . SER A 1 120 ? -12.331 15.908 19.334 1.00 62.94 120 SER A O 1
ATOM 916 N N . THR A 1 121 ? -12.698 15.737 21.542 1.00 62.03 121 THR A N 1
ATOM 917 C CA . THR A 1 121 ? -11.399 16.254 21.996 1.00 62.03 121 THR A CA 1
ATOM 918 C C . THR A 1 121 ? -10.478 15.173 22.568 1.00 62.03 121 THR A C 1
ATOM 920 O O . THR A 1 121 ? -9.318 15.470 22.844 1.00 62.03 121 THR A O 1
ATOM 923 N N . GLY A 1 122 ? -10.944 13.925 22.712 1.00 63.66 122 GLY A N 1
ATOM 924 C CA . GLY A 1 122 ? -10.146 12.802 23.217 1.00 63.66 122 GLY A CA 1
ATOM 925 C C . GLY A 1 122 ? -10.837 12.015 24.333 1.00 63.66 122 GLY A C 1
ATOM 926 O O . GLY A 1 122 ? -12.063 11.912 24.371 1.00 63.66 122 GLY A O 1
ATOM 927 N N . CYS A 1 123 ? -10.051 11.410 25.228 1.00 67.12 123 CYS A N 1
ATOM 928 C CA . CYS A 1 123 ? -10.581 10.770 26.433 1.00 67.12 123 CYS A CA 1
ATOM 929 C C . CYS A 1 123 ? -10.993 11.840 27.447 1.00 67.12 123 CYS A C 1
ATOM 931 O O . CYS A 1 123 ? -10.124 12.528 27.978 1.00 67.12 123 CYS A O 1
ATOM 933 N N . GLU A 1 124 ? -12.275 11.916 27.796 1.00 64.69 124 GLU A N 1
ATOM 934 C CA . GLU A 1 124 ? -12.702 12.657 28.985 1.00 64.69 124 GLU A CA 1
ATOM 935 C C . GLU A 1 124 ? -12.882 11.683 30.163 1.00 64.69 124 GLU A C 1
ATOM 937 O O . GLU A 1 124 ? -13.599 10.675 30.033 1.00 64.69 124 GLU A O 1
ATOM 942 N N . PRO A 1 125 ? -12.256 11.941 31.328 1.00 60.03 125 PRO A N 1
ATOM 943 C CA . PRO A 1 125 ? -12.492 11.137 32.514 1.00 60.03 125 PRO A CA 1
ATOM 944 C C . PRO A 1 125 ? -13.923 11.374 33.003 1.00 60.03 125 PRO A C 1
ATOM 946 O O . PRO A 1 125 ? -14.301 12.480 33.393 1.00 60.03 125 PRO A O 1
ATOM 949 N N . LYS A 1 126 ? -14.740 10.319 33.041 1.00 54.38 126 LYS A N 1
ATOM 950 C CA . LYS A 1 126 ? -16.012 10.373 33.764 1.00 54.38 126 LYS A CA 1
ATOM 951 C C . LYS A 1 126 ? -15.667 10.334 35.249 1.00 54.38 126 LYS A C 1
ATOM 953 O O . LYS A 1 126 ? -15.300 9.276 35.744 1.00 54.38 126 LYS A O 1
ATOM 958 N N . ALA A 1 127 ? -15.714 11.495 35.906 1.00 49.19 127 ALA A N 1
ATOM 959 C CA . ALA A 1 127 ? -15.336 11.712 37.303 1.00 49.19 127 ALA A CA 1
ATOM 960 C C . ALA A 1 127 ? -15.511 10.456 38.176 1.00 49.19 127 ALA A C 1
ATOM 962 O O . ALA A 1 127 ? -16.636 10.009 38.420 1.00 49.19 127 ALA A O 1
ATOM 963 N N . CYS A 1 128 ? -14.401 9.884 38.649 1.00 45.56 128 CYS A N 1
ATOM 964 C CA . CYS A 1 128 ? -14.450 8.831 39.653 1.00 45.56 128 CYS A CA 1
ATOM 965 C C . CYS A 1 128 ? -15.130 9.414 40.900 1.00 45.56 128 CYS A C 1
ATOM 967 O O . CYS A 1 128 ? -14.657 10.437 41.407 1.00 45.56 128 CYS A O 1
ATOM 969 N N . PRO A 1 129 ? -16.202 8.806 41.439 1.00 43.09 129 PRO A N 1
ATOM 970 C CA . PRO A 1 129 ? -16.708 9.202 42.743 1.00 43.09 129 PRO A CA 1
ATOM 971 C C . PRO A 1 129 ? -15.552 9.098 43.741 1.00 43.09 129 PRO A C 1
ATOM 973 O O . PRO A 1 129 ? -14.933 8.038 43.868 1.00 43.09 129 PRO A O 1
ATOM 976 N N . SER A 1 130 ? -15.253 10.200 44.428 1.00 44.16 130 SER A N 1
ATOM 977 C CA . SER A 1 130 ? -14.107 10.410 45.331 1.00 44.16 130 SER A CA 1
ATOM 978 C C . SER A 1 130 ? -13.994 9.413 46.497 1.00 44.16 130 SER A C 1
ATOM 980 O O . SER A 1 130 ? -13.097 9.513 47.326 1.00 44.16 130 SER A O 1
ATOM 982 N N . THR A 1 131 ? -14.875 8.418 46.566 1.00 46.44 131 THR A N 1
ATOM 983 C CA . THR A 1 131 ? -14.949 7.398 47.609 1.00 46.44 131 THR A CA 1
ATOM 984 C C . THR A 1 131 ? -14.332 6.048 47.226 1.00 46.44 131 THR A C 1
ATOM 986 O O . THR A 1 131 ? -14.242 5.185 48.099 1.00 46.44 131 THR A O 1
ATOM 989 N N . LYS A 1 132 ? -13.884 5.831 45.974 1.00 39.69 132 LYS A N 1
ATOM 990 C CA . LYS A 1 132 ? -13.321 4.527 45.541 1.00 39.69 132 LYS A CA 1
ATOM 991 C C . LYS A 1 132 ? -11.841 4.505 45.145 1.00 39.69 132 LYS A C 1
ATOM 993 O O . LYS A 1 132 ? -11.274 3.417 45.075 1.00 39.69 132 LYS A O 1
ATOM 998 N N . CYS A 1 133 ? -11.176 5.648 45.000 1.00 39.94 133 CYS A N 1
ATOM 999 C CA . CYS A 1 133 ? -9.726 5.686 44.791 1.00 39.94 133 CYS A CA 1
ATOM 1000 C C . CYS A 1 133 ? -8.987 5.719 46.136 1.00 39.94 133 CYS A C 1
ATOM 1002 O O . CYS A 1 133 ? -8.479 6.758 46.549 1.00 39.94 133 CYS A O 1
ATOM 1004 N N . LYS A 1 134 ? -8.901 4.584 46.839 1.00 36.22 134 LYS A N 1
ATOM 1005 C CA . LYS A 1 134 ? -7.793 4.408 47.788 1.00 36.22 134 LYS A CA 1
ATOM 1006 C C . LYS A 1 134 ? -6.571 4.022 46.968 1.00 36.22 134 LYS A C 1
ATOM 1008 O O . LYS A 1 134 ? -6.427 2.866 46.583 1.00 36.22 134 LYS A O 1
ATOM 1013 N N . VAL A 1 135 ? -5.725 5.003 46.670 1.00 41.31 135 VAL A N 1
ATOM 1014 C CA . VAL A 1 135 ? -4.377 4.744 46.164 1.00 41.31 135 VAL A CA 1
ATOM 1015 C C . VAL A 1 135 ? -3.660 3.971 47.269 1.00 41.31 135 VAL A C 1
ATOM 1017 O O . VAL A 1 135 ? -3.413 4.515 48.345 1.00 41.31 135 VAL A O 1
ATOM 1020 N N . SER A 1 136 ? -3.410 2.680 47.062 1.00 35.25 136 SER A N 1
ATOM 1021 C CA . SER A 1 136 ? -2.497 1.931 47.918 1.00 35.25 136 SER A CA 1
ATOM 1022 C C . SER A 1 136 ? -1.100 2.474 47.645 1.00 35.25 136 SER A C 1
ATOM 1024 O O . SER A 1 136 ? -0.482 2.110 46.647 1.00 35.25 136 SER A O 1
ATOM 1026 N N . GLN A 1 137 ? -0.637 3.395 48.486 1.00 33.41 137 GLN A N 1
ATOM 1027 C CA . GLN A 1 137 ? 0.790 3.648 48.590 1.00 33.41 137 GLN A CA 1
ATOM 1028 C C . GLN A 1 137 ? 1.430 2.416 49.231 1.00 33.41 137 GLN A C 1
ATOM 1030 O O . GLN A 1 137 ? 1.030 2.004 50.322 1.00 33.41 137 GLN A O 1
ATOM 1035 N N . G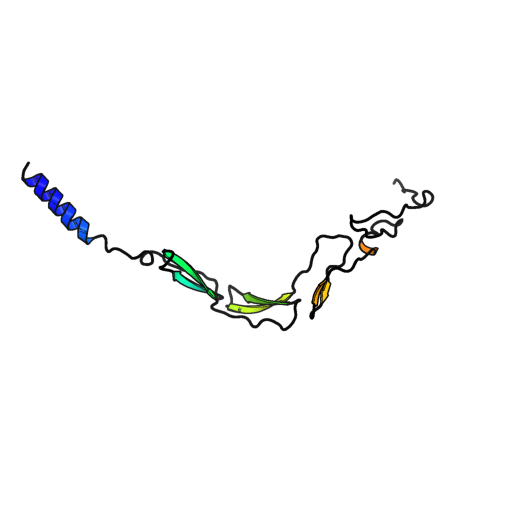LY A 1 138 ? 2.370 1.823 48.506 1.00 33.09 138 GLY A N 1
ATOM 1036 C CA . GLY A 1 138 ? 3.285 0.778 48.942 1.00 33.09 138 GLY A CA 1
ATOM 1037 C C . GLY A 1 138 ? 4.576 0.955 48.171 1.00 33.09 138 GLY A C 1
ATOM 1038 O O . GLY A 1 138 ? 4.470 1.069 46.930 1.00 33.09 138 GLY A O 1
#

pLDDT: mean 76.98, std 19.86, range [33.09, 98.19]

Radius of gyration: 33.28 Å; chains: 1; bounding box: 73×46×86 Å

Foldseek 3Di:
DVVVVVVVVVVVVVVVPPPPVCQLQNPADWDDLFLQWDWDQDSVVSHIDIDGPADDDADQFQQKGWDADRNPRDIDIDGDWADPPALQWDFDADRHPGTDTHGHQVSLCPDPFASFDQDPVHTDGPDRPPPPPPPPDD

Secondary structure (DSSP, 8-state):
-HHHHHHHHHHHHHHTTT-----TTSS-------TTEEEEEETTTTEEEEEESS-PPPPSSSSEEEEE-TTT--EEEEEPPP--S-TTB--EEETTTEEE--B-GGGG--STT---EEETTEEEP----TTS------